Protein AF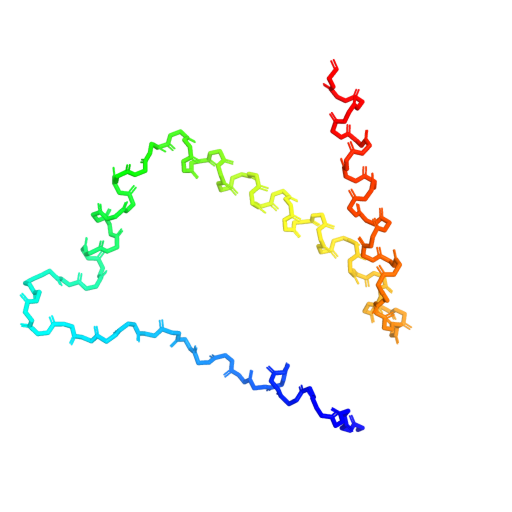-A0A1R1Y6N3-F1 (afdb_monomer_lite)

Sequence (92 aa):
MQINGFDFLYDEYSVFEPELDDSRTDSLYEAGIKELEKIDRTQAVEGSIAYRGFYDEIKKFLSPFAESKRPVSQSDIMDFFNEIKTKKQREL

Radius of gyration: 19.59 Å; chains: 1; bounding box: 38×44×43 Å

pLDDT: mean 81.91, std 12.51, range [50.03, 96.69]

Foldseek 3Di:
DDDPPVVVVVDDDDPDDDDPDPPDPDDPVRVVVVVVVVDDPVCVVVVVVVVVVVVVLVCVLCVVCVVVVNDDDPVSVVVSVVVVVVVVVVVD

Secondary structure (DSSP, 8-state):
---TT-GGGTS-----PPP--TT--S-HHHHHHHHHTTS-HHHHHHHHHHHHHHHHHHHHHHHHHHHHTPPPPHHHHHHHHHHHHHHHHH--

Structure (mmCIF, N/CA/C/O backbone):
data_AF-A0A1R1Y6N3-F1
#
_entry.id   AF-A0A1R1Y6N3-F1
#
loop_
_atom_site.group_PDB
_atom_site.id
_atom_site.type_symbol
_atom_site.label_atom_id
_atom_site.label_alt_id
_atom_site.label_comp_id
_atom_site.label_asym_id
_atom_site.label_entity_id
_atom_site.label_seq_id
_atom_site.pdbx_PDB_ins_code
_atom_site.Cartn_x
_atom_site.Cartn_y
_atom_site.Cartn_z
_atom_site.occupancy
_atom_site.B_iso_or_equiv
_atom_site.auth_seq_id
_atom_site.auth_comp_id
_atom_site.auth_asym_id
_atom_site.auth_atom_id
_atom_site.pdbx_PDB_model_num
ATOM 1 N N . MET A 1 1 ? -9.726 -21.852 16.290 1.00 50.03 1 MET A N 1
ATOM 2 C CA . MET A 1 1 ? -10.964 -21.418 15.611 1.00 50.03 1 MET A CA 1
ATOM 3 C C . MET A 1 1 ? -10.618 -21.339 14.139 1.00 50.03 1 MET A C 1
ATOM 5 O O . MET A 1 1 ? -9.872 -20.449 13.767 1.00 50.03 1 MET A O 1
ATOM 9 N N . GLN A 1 2 ? -11.007 -22.348 13.364 1.00 51.12 2 GLN A N 1
ATOM 10 C CA . GLN A 1 2 ? -10.703 -22.439 11.936 1.00 51.12 2 GLN A CA 1
ATOM 11 C C . GLN A 1 2 ? -11.892 -21.818 11.201 1.00 51.12 2 GLN A C 1
ATOM 13 O O . GLN A 1 2 ? -13.032 -22.230 11.423 1.00 51.12 2 GLN A O 1
ATOM 18 N N . ILE A 1 3 ? -11.653 -20.748 10.445 1.00 55.41 3 ILE A N 1
ATOM 19 C CA . ILE A 1 3 ? -12.703 -20.072 9.683 1.00 55.41 3 ILE A CA 1
ATOM 20 C C . ILE A 1 3 ? -12.764 -20.784 8.331 1.00 55.41 3 ILE A C 1
ATOM 22 O O . ILE A 1 3 ? -11.897 -20.579 7.486 1.00 55.41 3 ILE A O 1
ATOM 26 N N . ASN A 1 4 ? -13.743 -21.677 8.171 1.00 53.38 4 ASN A N 1
ATOM 27 C CA . ASN A 1 4 ? -13.899 -22.502 6.970 1.00 53.38 4 ASN A CA 1
ATOM 28 C C . ASN A 1 4 ? -13.922 -21.628 5.699 1.00 53.38 4 ASN A C 1
ATOM 30 O O . ASN A 1 4 ? -14.749 -20.720 5.601 1.00 53.38 4 ASN A O 1
ATOM 34 N N . GLY A 1 5 ? -13.037 -21.919 4.736 1.00 65.50 5 GLY A N 1
ATOM 35 C CA . GLY A 1 5 ? -12.951 -21.228 3.439 1.00 65.50 5 GLY A CA 1
ATOM 36 C C . GLY A 1 5 ? -11.814 -20.206 3.294 1.00 65.50 5 GLY A C 1
ATOM 37 O O . GLY A 1 5 ? -11.667 -19.628 2.220 1.00 65.50 5 GLY A O 1
ATOM 38 N N . PHE A 1 6 ? -11.002 -19.995 4.334 1.00 69.38 6 PHE A N 1
ATOM 39 C CA . PHE A 1 6 ? -9.845 -19.085 4.313 1.00 69.38 6 PHE A CA 1
ATOM 40 C C . PHE A 1 6 ? -8.506 -19.800 4.522 1.00 69.38 6 PHE A C 1
ATOM 42 O O . PHE A 1 6 ? -7.544 -19.184 4.972 1.00 69.38 6 PHE A O 1
ATOM 49 N N . ASP A 1 7 ? -8.427 -21.089 4.197 1.00 72.62 7 ASP A N 1
ATOM 50 C CA . ASP A 1 7 ? -7.208 -21.882 4.398 1.00 72.62 7 ASP A CA 1
ATOM 51 C C . ASP A 1 7 ? -5.996 -21.268 3.662 1.00 72.62 7 ASP A C 1
ATOM 53 O O . ASP A 1 7 ? -4.906 -21.206 4.222 1.00 72.62 7 ASP A O 1
ATOM 57 N N . PHE A 1 8 ? -6.232 -20.618 2.513 1.00 66.75 8 PHE A N 1
ATOM 58 C CA . PHE A 1 8 ? -5.219 -19.876 1.748 1.00 66.75 8 PHE A CA 1
ATOM 59 C C . PHE A 1 8 ? -4.547 -18.712 2.504 1.00 66.75 8 PHE A C 1
ATOM 61 O O . PHE A 1 8 ? -3.489 -18.249 2.090 1.00 66.75 8 PHE A O 1
ATOM 68 N N . LEU A 1 9 ? -5.161 -18.189 3.575 1.00 63.56 9 LEU A N 1
ATOM 69 C CA . LEU A 1 9 ? -4.554 -17.140 4.408 1.00 63.56 9 LEU A CA 1
ATOM 70 C C . LEU A 1 9 ? -3.508 -17.696 5.381 1.00 63.56 9 LEU A C 1
ATOM 72 O O . LEU A 1 9 ? -2.730 -16.921 5.940 1.00 63.56 9 LEU A O 1
ATOM 76 N N . TYR A 1 10 ? -3.528 -19.007 5.619 1.00 66.81 10 TYR A N 1
ATOM 77 C CA . TYR A 1 10 ? -2.649 -19.702 6.556 1.00 66.81 10 TYR A CA 1
ATOM 78 C C . TYR A 1 10 ? -1.611 -20.578 5.855 1.00 66.81 10 TYR A C 1
ATOM 80 O O . TYR A 1 10 ? -0.668 -21.022 6.508 1.00 66.81 10 TYR A O 1
ATOM 88 N N . ASP A 1 11 ? -1.763 -20.794 4.550 1.00 70.75 11 ASP A N 1
ATOM 89 C CA . ASP A 1 11 ? -0.753 -21.441 3.729 1.00 70.75 11 ASP A CA 1
ATOM 90 C C . ASP A 1 11 ? 0.492 -20.545 3.641 1.00 70.75 11 ASP A C 1
ATOM 92 O O . ASP A 1 11 ? 0.423 -19.364 3.287 1.00 70.75 11 ASP A O 1
ATOM 96 N N . GLU A 1 12 ? 1.654 -21.100 3.989 1.00 62.75 12 GLU A N 1
ATOM 97 C CA . GLU A 1 12 ? 2.934 -20.440 3.749 1.00 62.75 12 GLU A CA 1
ATOM 98 C C . GLU A 1 12 ? 3.082 -20.237 2.239 1.00 62.75 12 GLU A C 1
ATOM 100 O O . GLU A 1 12 ? 3.133 -21.203 1.480 1.00 62.75 12 GLU A O 1
ATOM 105 N N . TYR A 1 13 ? 3.102 -18.976 1.796 1.00 59.44 13 TYR A N 1
ATOM 106 C CA . TYR A 1 13 ? 3.265 -18.614 0.390 1.00 59.44 13 TYR A CA 1
ATOM 107 C C . TYR A 1 13 ? 4.394 -19.434 -0.244 1.00 59.44 13 TYR A C 1
ATOM 109 O O . TYR A 1 13 ? 5.561 -19.267 0.118 1.00 59.44 13 TYR A O 1
ATOM 117 N N . SER A 1 14 ? 4.075 -20.286 -1.223 1.00 60.75 14 SER A N 1
ATOM 118 C CA . SER A 1 14 ? 5.112 -20.844 -2.084 1.00 60.75 14 SER A CA 1
ATOM 119 C C . SER A 1 14 ? 5.710 -19.675 -2.857 1.00 60.75 14 SER A C 1
ATOM 121 O O . SER A 1 14 ? 4.994 -19.005 -3.607 1.00 60.75 14 SER A O 1
ATOM 123 N N . VAL A 1 15 ? 6.997 -19.398 -2.650 1.00 73.00 15 VAL A N 1
ATOM 124 C CA . VAL A 1 15 ? 7.736 -18.450 -3.487 1.00 73.00 15 VAL A CA 1
ATOM 125 C C . VAL A 1 15 ? 7.507 -18.877 -4.934 1.00 73.00 15 VAL A C 1
ATOM 127 O O . VAL A 1 15 ? 7.860 -19.991 -5.307 1.00 73.00 15 VAL A O 1
ATOM 130 N N . PHE A 1 16 ? 6.832 -18.034 -5.719 1.00 72.56 16 PHE A N 1
ATOM 131 C CA . PHE A 1 16 ? 6.588 -18.328 -7.124 1.00 72.56 16 PHE A CA 1
ATOM 132 C C . PHE A 1 16 ? 7.934 -18.317 -7.845 1.00 72.56 16 PHE A C 1
ATOM 134 O O . PHE A 1 16 ? 8.543 -17.260 -8.019 1.00 72.56 16 PHE A O 1
ATOM 141 N N . GLU A 1 17 ? 8.396 -19.499 -8.230 1.00 71.56 17 GLU A N 1
ATOM 142 C CA . GLU A 1 17 ? 9.575 -19.680 -9.058 1.00 71.56 17 GLU A CA 1
ATOM 143 C C . GLU A 1 17 ? 9.076 -19.954 -10.483 1.00 71.56 17 GLU A C 1
ATOM 145 O O . GLU A 1 17 ? 8.331 -20.917 -10.691 1.00 71.56 17 GLU A O 1
ATOM 150 N N . PRO A 1 18 ? 9.367 -19.075 -11.456 1.00 72.69 18 PRO A N 1
ATOM 151 C CA . PRO A 1 18 ? 8.930 -19.295 -12.827 1.00 72.69 18 PRO A CA 1
ATOM 152 C C . PRO A 1 18 ? 9.562 -20.577 -13.374 1.00 72.69 18 PRO A C 1
ATOM 154 O O . PRO A 1 18 ? 10.690 -20.919 -13.017 1.00 72.69 18 PRO A O 1
ATOM 157 N N . GLU A 1 19 ? 8.836 -21.275 -14.250 1.00 75.12 19 GLU A N 1
ATOM 158 C CA . GLU A 1 19 ? 9.349 -22.485 -14.892 1.00 75.12 19 GLU A CA 1
ATOM 159 C C . GLU A 1 19 ? 10.682 -22.193 -15.592 1.00 75.12 19 GLU A C 1
ATOM 161 O O . GLU A 1 19 ? 10.845 -21.164 -16.257 1.00 75.12 19 GLU A O 1
ATOM 166 N N . LEU A 1 20 ? 11.645 -23.100 -15.414 1.00 66.94 20 LEU A N 1
ATOM 167 C CA . LEU A 1 20 ? 12.912 -23.042 -16.128 1.00 66.94 20 LEU A CA 1
ATOM 168 C C . LEU A 1 20 ? 12.621 -23.261 -17.614 1.00 66.94 20 LEU A C 1
ATOM 170 O O . LEU A 1 20 ? 12.217 -24.342 -18.033 1.00 66.94 20 LEU A O 1
ATOM 174 N N . ASP A 1 21 ? 12.788 -22.206 -18.403 1.00 69.88 21 ASP A N 1
ATOM 175 C CA . ASP A 1 21 ? 12.704 -22.285 -19.853 1.00 69.88 21 ASP A CA 1
ATOM 176 C C . ASP 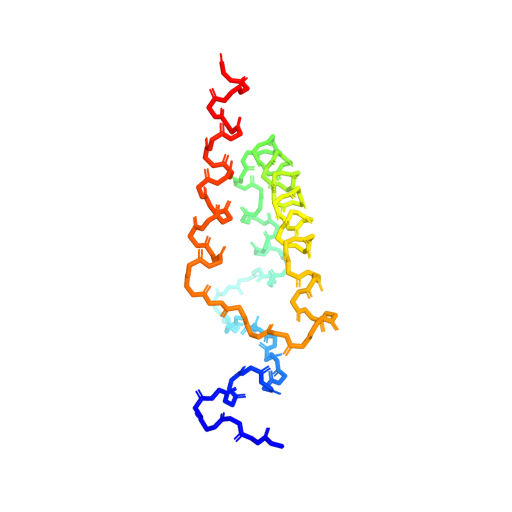A 1 21 ? 14.062 -22.748 -20.389 1.00 69.88 21 ASP A C 1
ATOM 178 O O . ASP A 1 21 ? 14.976 -21.943 -20.558 1.00 69.88 21 ASP A O 1
ATOM 182 N N . ASP A 1 22 ? 14.195 -24.046 -20.666 1.00 67.75 22 ASP A N 1
ATOM 183 C CA . ASP A 1 22 ? 15.420 -24.647 -21.216 1.00 67.75 22 ASP A CA 1
ATOM 184 C C . ASP A 1 22 ? 15.822 -24.061 -22.589 1.00 67.75 22 ASP A C 1
ATOM 186 O O . ASP A 1 22 ? 16.931 -24.299 -23.074 1.00 67.75 22 ASP A O 1
ATOM 190 N N . SER A 1 23 ? 14.934 -23.297 -23.243 1.00 71.12 23 SER A N 1
ATOM 191 C CA . SER A 1 23 ? 15.236 -22.573 -24.483 1.00 71.12 23 SER A CA 1
ATOM 192 C C . SER A 1 23 ? 15.864 -21.194 -24.249 1.00 71.12 23 SER A C 1
ATOM 194 O O . SER A 1 23 ? 16.410 -20.596 -25.184 1.00 71.12 23 SER A O 1
ATOM 196 N N . ARG A 1 24 ? 15.842 -20.695 -23.006 1.00 67.56 24 ARG A N 1
ATOM 197 C CA . ARG A 1 24 ? 16.510 -19.456 -22.604 1.00 67.56 24 ARG A CA 1
ATOM 198 C C . ARG A 1 24 ? 17.967 -19.712 -22.259 1.00 67.56 24 ARG A C 1
ATOM 200 O O . ARG A 1 24 ? 18.316 -20.574 -21.463 1.00 67.56 24 ARG A O 1
ATOM 207 N N . THR A 1 25 ? 18.837 -18.905 -22.853 1.00 75.94 25 THR A N 1
ATOM 208 C CA . THR A 1 25 ? 20.272 -18.906 -22.548 1.00 75.94 25 THR A CA 1
ATOM 209 C C . THR A 1 25 ? 20.628 -17.981 -21.384 1.00 75.94 25 THR A C 1
ATOM 211 O O . THR A 1 25 ? 21.768 -18.004 -20.932 1.00 75.94 25 THR A O 1
ATOM 214 N N . ASP A 1 26 ? 19.698 -17.123 -20.953 1.00 77.44 26 ASP A N 1
ATOM 215 C CA . ASP A 1 26 ? 19.865 -16.185 -19.845 1.00 77.44 26 ASP A CA 1
ATOM 216 C C . ASP A 1 26 ? 19.343 -16.776 -18.529 1.00 77.44 26 ASP A C 1
ATOM 218 O O . ASP A 1 26 ? 18.288 -17.407 -18.475 1.00 77.44 26 ASP A O 1
ATOM 222 N N . SER A 1 27 ? 20.085 -16.559 -17.442 1.00 82.25 27 SER A N 1
ATOM 223 C CA . SER A 1 27 ? 19.631 -16.931 -16.099 1.00 82.2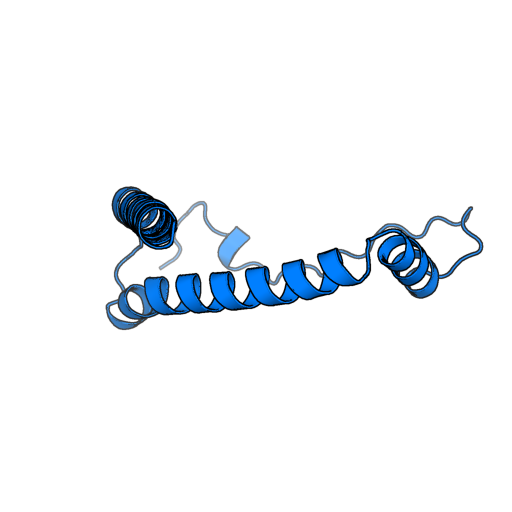5 27 SER A CA 1
ATOM 224 C C . SER A 1 27 ? 18.388 -16.128 -15.693 1.00 82.25 27 SER A C 1
ATOM 226 O O . SER A 1 27 ? 18.172 -15.013 -16.166 1.00 82.25 27 SER A O 1
ATOM 228 N N . LEU A 1 28 ? 17.594 -16.639 -14.744 1.00 78.38 28 LEU A N 1
ATOM 229 C CA . LEU A 1 28 ? 16.431 -15.914 -14.208 1.00 78.38 28 LEU A CA 1
ATOM 230 C C . LEU A 1 28 ? 16.801 -14.518 -13.668 1.00 78.38 28 LEU A C 1
ATOM 232 O O . LEU A 1 28 ? 16.037 -13.563 -13.804 1.00 78.38 28 LEU A O 1
ATOM 236 N N . TYR A 1 29 ? 17.994 -14.390 -13.087 1.00 77.25 29 TYR A N 1
ATOM 237 C CA . TYR A 1 29 ? 18.523 -13.109 -12.631 1.00 77.25 29 TYR A CA 1
ATOM 238 C C . TYR A 1 29 ? 18.768 -12.142 -13.800 1.00 77.25 29 TYR A C 1
ATOM 240 O O . TYR A 1 29 ? 18.281 -11.014 -13.771 1.00 77.25 29 TYR A O 1
ATOM 248 N N . GLU A 1 30 ? 19.462 -12.585 -14.851 1.00 80.56 30 GLU A N 1
ATOM 249 C CA . GLU A 1 30 ? 19.730 -11.776 -16.051 1.00 80.56 30 GLU A CA 1
ATOM 250 C C . GLU A 1 30 ? 18.442 -11.409 -16.793 1.00 80.56 30 GLU A C 1
ATOM 252 O O . GLU A 1 30 ? 18.273 -10.265 -17.214 1.00 80.56 30 GLU A O 1
ATOM 257 N N . ALA A 1 31 ? 17.500 -12.349 -16.879 1.00 82.69 31 ALA A N 1
ATOM 258 C CA . ALA A 1 31 ? 16.156 -12.127 -17.389 1.00 82.69 31 ALA A CA 1
ATOM 259 C C . ALA A 1 31 ? 15.432 -11.012 -16.617 1.00 82.69 31 ALA A C 1
ATOM 261 O O . ALA A 1 31 ? 14.826 -10.130 -17.227 1.00 82.69 31 ALA A O 1
ATOM 262 N N . GLY A 1 32 ? 15.519 -11.039 -15.283 1.00 78.88 32 GLY A N 1
ATOM 263 C CA . GLY A 1 32 ? 14.939 -10.026 -14.404 1.00 78.88 32 GLY A CA 1
ATOM 264 C C . GLY A 1 32 ? 15.580 -8.652 -14.587 1.00 78.88 32 GLY A C 1
ATOM 265 O O . GLY A 1 32 ? 14.865 -7.664 -14.743 1.00 78.88 32 GLY A O 1
ATOM 266 N N . ILE A 1 33 ? 16.915 -8.580 -14.638 1.00 81.12 33 ILE A N 1
ATOM 267 C CA . ILE A 1 33 ? 17.639 -7.326 -14.899 1.00 81.12 33 ILE A CA 1
ATOM 268 C C . ILE A 1 33 ? 17.249 -6.745 -16.259 1.00 81.12 33 ILE A C 1
ATOM 270 O O . ILE A 1 33 ? 16.904 -5.570 -16.340 1.00 81.12 33 ILE A O 1
ATOM 274 N N . LYS A 1 34 ? 17.212 -7.572 -17.306 1.00 83.38 34 LYS A N 1
ATOM 275 C CA . LYS A 1 34 ? 16.853 -7.143 -18.662 1.00 83.38 34 LYS A CA 1
ATOM 276 C C . LYS A 1 34 ? 15.429 -6.598 -18.755 1.00 83.38 34 LYS A C 1
ATOM 278 O O . LYS A 1 34 ? 15.173 -5.707 -19.558 1.00 83.38 34 LYS A O 1
ATOM 283 N N . GLU A 1 35 ? 14.489 -7.132 -17.976 1.00 83.31 35 GLU A N 1
ATOM 284 C CA . GLU A 1 35 ? 13.125 -6.598 -17.926 1.00 83.31 35 GLU A CA 1
ATOM 285 C C . GLU A 1 35 ? 13.064 -5.280 -17.146 1.00 83.31 35 GLU A C 1
ATOM 287 O O . GLU A 1 35 ? 12.426 -4.329 -17.593 1.00 83.31 35 GLU A O 1
ATOM 292 N N . LEU A 1 36 ? 13.782 -5.185 -16.023 1.00 77.06 36 LEU A N 1
ATOM 293 C CA . LEU A 1 36 ? 13.873 -3.956 -15.229 1.00 77.06 36 LEU A CA 1
ATOM 294 C C . LEU A 1 36 ? 14.543 -2.810 -15.999 1.00 77.06 36 LEU A C 1
ATOM 296 O O . LEU A 1 36 ? 14.129 -1.663 -15.854 1.00 77.06 36 LEU A O 1
ATOM 300 N N . GLU A 1 37 ? 15.523 -3.109 -16.854 1.00 80.94 37 GLU A N 1
ATOM 301 C CA . GLU A 1 37 ? 16.179 -2.130 -17.733 1.00 80.94 37 GLU A CA 1
ATOM 302 C C . GLU A 1 37 ? 15.235 -1.512 -18.776 1.00 80.94 37 GLU A C 1
ATOM 304 O O . GLU A 1 37 ? 15.509 -0.422 -19.276 1.00 80.94 37 GLU A O 1
ATOM 309 N N . LYS A 1 38 ? 14.115 -2.172 -19.107 1.00 84.25 38 LYS A N 1
ATOM 310 C CA . LYS A 1 38 ? 13.111 -1.624 -20.037 1.00 84.25 38 LYS A CA 1
ATOM 311 C C . LYS A 1 38 ? 12.223 -0.563 -19.392 1.00 84.25 38 LYS A C 1
ATOM 313 O O . LYS A 1 38 ? 11.552 0.176 -20.111 1.00 84.25 38 LYS A O 1
ATOM 318 N N . ILE A 1 39 ? 12.172 -0.513 -18.062 1.00 79.81 39 ILE A N 1
ATOM 319 C CA . ILE A 1 39 ? 11.376 0.467 -17.325 1.00 79.81 39 ILE A CA 1
ATOM 320 C C . ILE A 1 39 ? 12.178 1.766 -17.251 1.00 79.81 39 ILE A C 1
ATOM 322 O O . ILE A 1 39 ? 13.369 1.755 -16.940 1.00 79.81 39 ILE A O 1
ATOM 326 N N . ASP A 1 40 ? 11.528 2.903 -17.506 1.00 85.31 40 ASP A N 1
ATOM 327 C CA . ASP A 1 40 ? 12.167 4.199 -17.296 1.00 85.31 40 ASP A CA 1
ATOM 328 C C . ASP A 1 40 ? 12.650 4.306 -15.841 1.00 85.31 40 ASP A C 1
ATOM 330 O O . ASP A 1 40 ? 11.883 4.117 -14.895 1.00 85.31 40 ASP A O 1
ATOM 334 N N . ARG A 1 41 ? 13.942 4.587 -15.642 1.00 79.94 41 ARG A N 1
ATOM 335 C CA . ARG A 1 41 ? 14.552 4.591 -14.303 1.00 79.94 41 ARG A CA 1
ATOM 336 C C . ARG A 1 41 ? 13.856 5.573 -13.359 1.00 79.94 41 ARG A C 1
ATOM 338 O O . ARG A 1 41 ? 13.769 5.295 -12.165 1.00 79.94 41 ARG A O 1
ATOM 345 N N . THR A 1 42 ? 13.370 6.702 -13.871 1.00 85.50 42 THR A N 1
ATOM 346 C CA . THR A 1 42 ? 12.620 7.676 -13.070 1.00 85.50 42 THR A CA 1
ATOM 347 C C . THR A 1 42 ? 11.288 7.071 -12.653 1.00 85.50 42 THR A C 1
ATOM 349 O O . THR A 1 42 ? 10.993 7.037 -11.462 1.00 85.50 42 THR A O 1
ATOM 352 N N . GLN A 1 43 ? 10.556 6.468 -13.591 1.00 84.06 43 GLN A N 1
ATOM 353 C CA . GLN A 1 43 ? 9.309 5.758 -13.306 1.00 84.06 43 GLN A CA 1
ATOM 354 C C . GLN A 1 43 ? 9.497 4.601 -12.310 1.00 84.06 43 GLN A C 1
ATOM 356 O O . GLN A 1 43 ? 8.661 4.410 -11.428 1.00 84.06 43 GLN A O 1
ATOM 361 N N . ALA A 1 44 ? 10.597 3.848 -12.397 1.00 80.94 44 ALA A N 1
ATOM 362 C CA . ALA A 1 44 ? 10.909 2.775 -11.453 1.00 80.94 44 ALA A CA 1
ATOM 363 C C . ALA A 1 44 ? 11.169 3.311 -10.033 1.00 80.94 44 ALA A C 1
ATOM 365 O O . ALA A 1 44 ? 10.689 2.745 -9.044 1.00 80.94 44 ALA A O 1
ATOM 366 N N . VAL A 1 45 ? 11.903 4.423 -9.920 1.00 82.19 45 VAL A N 1
ATOM 367 C CA . VAL A 1 45 ? 12.200 5.077 -8.635 1.00 82.19 45 VAL A CA 1
ATOM 368 C C . VAL A 1 45 ? 10.940 5.703 -8.038 1.00 82.19 45 VAL A C 1
ATOM 370 O O . VAL A 1 45 ? 10.620 5.441 -6.880 1.00 82.19 45 VAL A O 1
ATOM 373 N N . GLU A 1 46 ? 10.195 6.478 -8.823 1.00 87.88 46 GLU A N 1
ATOM 374 C CA . GLU A 1 46 ? 8.940 7.103 -8.400 1.00 87.88 46 GLU A CA 1
ATOM 375 C C . GLU A 1 46 ? 7.898 6.052 -8.020 1.00 87.88 46 GLU A C 1
ATOM 377 O O . GLU A 1 46 ? 7.261 6.168 -6.975 1.00 87.88 46 GLU A O 1
ATOM 382 N N . GLY A 1 47 ? 7.781 4.980 -8.807 1.00 85.81 47 GLY A N 1
ATOM 383 C CA . GLY A 1 47 ? 6.913 3.846 -8.509 1.00 85.81 47 GLY A CA 1
ATOM 384 C C . GLY A 1 47 ? 7.285 3.160 -7.197 1.00 85.81 47 GLY A C 1
ATOM 385 O O . GLY A 1 47 ? 6.404 2.855 -6.396 1.00 85.81 47 GLY A O 1
ATOM 386 N N . SER A 1 48 ? 8.581 2.986 -6.924 1.00 86.81 48 SER A N 1
ATOM 387 C CA . SER A 1 48 ? 9.059 2.413 -5.657 1.00 86.81 48 SER A CA 1
ATOM 388 C C . SER A 1 48 ? 8.728 3.305 -4.457 1.00 86.81 48 SER A C 1
ATOM 390 O O . SER A 1 48 ? 8.298 2.808 -3.413 1.00 86.81 48 SER A O 1
ATOM 392 N N . ILE A 1 49 ? 8.891 4.624 -4.602 1.00 90.06 49 ILE A N 1
ATOM 393 C CA . ILE A 1 49 ? 8.546 5.606 -3.565 1.00 90.06 49 ILE A CA 1
ATOM 394 C C . ILE A 1 49 ? 7.031 5.615 -3.325 1.00 90.06 49 ILE A C 1
ATOM 396 O O . ILE A 1 49 ? 6.593 5.520 -2.177 1.00 90.06 49 ILE A O 1
ATOM 400 N N . ALA A 1 50 ? 6.233 5.667 -4.394 1.00 88.50 50 ALA A N 1
ATOM 401 C CA . ALA A 1 50 ? 4.775 5.656 -4.323 1.00 88.50 50 ALA A CA 1
ATOM 402 C C . ALA A 1 50 ? 4.248 4.361 -3.689 1.00 88.50 50 ALA A C 1
ATOM 404 O O . ALA A 1 50 ? 3.396 4.412 -2.801 1.00 88.50 50 ALA A O 1
ATOM 405 N N . TYR A 1 51 ? 4.801 3.208 -4.081 1.00 90.50 51 TYR A N 1
ATOM 406 C CA . TYR A 1 51 ? 4.472 1.917 -3.482 1.00 90.50 51 TYR A CA 1
ATOM 407 C C . TYR A 1 51 ? 4.781 1.907 -1.987 1.00 90.50 51 TYR A C 1
ATOM 409 O O . TYR A 1 51 ? 3.937 1.506 -1.188 1.00 90.50 51 TYR A O 1
ATOM 417 N N . ARG A 1 52 ? 5.973 2.374 -1.589 1.00 91.12 52 ARG A N 1
ATOM 418 C CA . ARG A 1 52 ? 6.364 2.393 -0.177 1.00 91.12 52 ARG A CA 1
ATOM 419 C C . ARG A 1 52 ? 5.455 3.299 0.653 1.00 91.12 52 ARG A C 1
ATOM 421 O O . ARG A 1 52 ? 5.032 2.885 1.728 1.00 91.12 52 ARG A O 1
ATOM 428 N N . GLY A 1 53 ? 5.122 4.486 0.146 1.00 91.75 53 GLY A N 1
ATOM 429 C CA . GLY A 1 53 ? 4.187 5.395 0.811 1.00 91.75 53 GLY A CA 1
ATOM 430 C C . GLY A 1 53 ? 2.807 4.763 0.996 1.00 91.75 53 GLY A C 1
ATOM 431 O O . GLY A 1 53 ? 2.288 4.723 2.110 1.00 91.75 53 GLY A O 1
ATOM 432 N N . PHE A 1 54 ? 2.260 4.176 -0.070 1.00 91.88 54 PHE A N 1
ATOM 433 C CA . PHE A 1 54 ? 0.962 3.503 -0.023 1.00 91.88 54 PHE A CA 1
ATOM 434 C C . PHE A 1 54 ? 0.961 2.280 0.908 1.00 91.88 54 PHE A C 1
ATOM 436 O O . PHE A 1 54 ? 0.011 2.070 1.662 1.00 91.88 54 PHE A O 1
ATOM 443 N N . TYR A 1 55 ? 2.046 1.502 0.918 1.00 92.75 55 TYR A N 1
ATOM 444 C CA . TYR A 1 55 ? 2.232 0.393 1.852 1.00 92.75 55 TYR A CA 1
ATOM 445 C C . TYR A 1 55 ? 2.177 0.866 3.310 1.00 92.75 55 TYR A C 1
ATOM 447 O O . TYR A 1 55 ? 1.474 0.268 4.127 1.00 92.75 55 TYR A O 1
ATOM 455 N N . ASP A 1 56 ? 2.887 1.948 3.637 1.00 94.75 56 ASP A N 1
ATOM 456 C CA . ASP A 1 56 ? 2.907 2.500 4.991 1.00 94.75 56 ASP A CA 1
ATOM 457 C C . ASP A 1 56 ? 1.523 3.045 5.403 1.00 94.75 56 ASP A C 1
ATOM 459 O O . ASP A 1 56 ? 1.127 2.902 6.562 1.00 94.75 56 ASP A O 1
ATOM 463 N N . GLU A 1 57 ? 0.751 3.617 4.471 1.00 94.00 57 GLU A N 1
ATOM 464 C CA . GLU A 1 57 ? -0.639 4.040 4.702 1.00 94.00 57 GLU A CA 1
ATOM 465 C C . GLU A 1 57 ? -1.580 2.865 4.976 1.00 94.00 57 GLU A C 1
ATOM 467 O O . GLU A 1 57 ? -2.310 2.896 5.969 1.00 94.00 57 GLU A O 1
ATOM 472 N N . ILE A 1 58 ? -1.527 1.807 4.156 1.00 95.19 58 ILE A N 1
ATOM 473 C CA . ILE A 1 58 ? -2.305 0.581 4.386 1.00 95.19 58 ILE A CA 1
ATOM 474 C C . ILE A 1 58 ? -1.965 0.000 5.757 1.00 95.19 58 ILE A C 1
ATOM 476 O O . ILE A 1 58 ? -2.863 -0.354 6.520 1.00 95.19 58 ILE A O 1
ATOM 480 N N . LYS A 1 59 ? -0.674 -0.080 6.102 1.00 95.00 59 LYS A N 1
ATOM 481 C CA . LYS A 1 59 ? -0.244 -0.605 7.402 1.00 95.00 59 LYS A CA 1
ATOM 482 C C . LYS A 1 59 ? -0.846 0.195 8.552 1.00 95.00 59 LYS A C 1
ATOM 484 O O . LYS A 1 59 ? -1.406 -0.399 9.467 1.00 95.00 59 LYS A O 1
ATOM 489 N N . LYS A 1 60 ? -0.775 1.530 8.486 1.00 95.25 60 LYS A N 1
ATOM 490 C CA . LYS A 1 60 ? -1.375 2.422 9.492 1.00 95.25 60 LYS A CA 1
ATOM 491 C C . LYS A 1 60 ? -2.886 2.237 9.596 1.00 95.25 60 LYS A C 1
ATOM 493 O O . LYS A 1 60 ? -3.403 2.213 10.707 1.00 95.25 60 LYS A O 1
ATOM 498 N N . PHE A 1 61 ? -3.575 2.090 8.466 1.00 95.56 61 PHE A N 1
ATOM 499 C CA . PHE A 1 61 ? -5.011 1.825 8.432 1.00 95.56 61 PHE A CA 1
ATOM 500 C C . PHE A 1 61 ? -5.367 0.479 9.081 1.00 95.56 61 PHE A C 1
ATOM 502 O O . PHE A 1 61 ? -6.329 0.411 9.840 1.00 95.56 61 PHE A O 1
ATOM 509 N N . LEU A 1 62 ? -4.586 -0.578 8.836 1.00 95.75 62 LEU A N 1
ATOM 510 C CA . LEU A 1 62 ? -4.865 -1.924 9.349 1.00 95.75 62 LEU A CA 1
ATOM 511 C C . LEU A 1 62 ? -4.451 -2.138 10.816 1.00 95.75 62 LEU A C 1
ATOM 513 O O . LEU A 1 62 ? -5.056 -2.977 11.487 1.00 95.75 62 LEU A O 1
ATOM 517 N N . SER A 1 63 ? -3.462 -1.400 11.340 1.00 95.88 63 SER A N 1
ATOM 518 C CA . SER A 1 63 ? -2.951 -1.586 12.713 1.00 95.88 63 SER A CA 1
ATOM 519 C C . SER A 1 63 ? -4.043 -1.613 13.801 1.00 95.88 63 SER A C 1
ATOM 521 O O . SER A 1 63 ? -4.060 -2.567 14.583 1.00 95.88 63 SER A O 1
ATOM 523 N N . PRO A 1 64 ? -5.010 -0.672 13.845 1.00 96.06 64 PRO A N 1
ATOM 524 C CA . PRO A 1 64 ? -6.043 -0.665 14.885 1.00 96.06 64 PRO A CA 1
ATOM 525 C C . PRO A 1 64 ? -6.958 -1.897 14.853 1.00 96.06 64 PRO A C 1
ATOM 527 O O . PRO A 1 64 ? -7.468 -2.321 15.891 1.00 96.06 64 PRO A O 1
ATOM 530 N N . PHE A 1 65 ? -7.174 -2.500 13.679 1.00 95.94 65 PHE A N 1
ATOM 531 C CA . PHE A 1 65 ? -7.992 -3.708 13.527 1.00 95.94 65 PHE A CA 1
ATOM 532 C C . PHE A 1 65 ? -7.293 -4.930 14.127 1.00 95.94 65 PHE A C 1
ATOM 534 O O . PHE A 1 65 ? -7.925 -5.724 14.825 1.00 95.94 65 PHE A O 1
ATOM 541 N N . ALA A 1 66 ? -5.976 -5.038 13.923 1.00 91.94 66 ALA A N 1
ATOM 542 C CA . ALA A 1 66 ? -5.161 -6.087 14.528 1.00 91.94 66 ALA A CA 1
ATOM 543 C C . ALA A 1 66 ? -5.122 -5.963 16.062 1.00 91.94 66 ALA A C 1
ATOM 545 O O . ALA A 1 66 ? -5.319 -6.953 16.767 1.00 91.94 66 ALA A O 1
ATOM 546 N N . GLU A 1 67 ? -4.936 -4.745 16.580 1.00 94.19 67 GLU A N 1
ATOM 547 C CA . GLU A 1 67 ? -4.900 -4.469 18.024 1.00 94.19 67 GLU A CA 1
ATOM 548 C C . GLU A 1 67 ? -6.249 -4.743 18.704 1.00 94.19 67 GLU A C 1
ATOM 550 O O . GLU A 1 67 ? -6.308 -5.384 19.7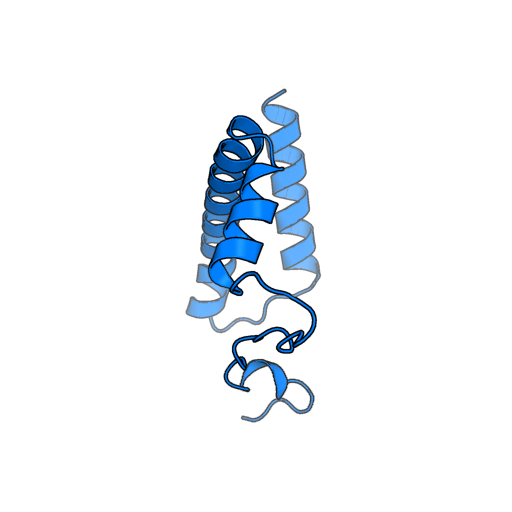55 1.00 94.19 67 GLU A O 1
ATOM 555 N N . SER A 1 68 ? -7.348 -4.306 18.083 1.00 93.75 68 SER A N 1
ATOM 556 C CA . SER A 1 68 ? -8.709 -4.497 18.603 1.00 93.75 68 SER A CA 1
ATOM 557 C C . SER A 1 68 ? -9.296 -5.885 18.323 1.00 93.75 68 SER A C 1
ATOM 559 O O . SER A 1 68 ? -10.402 -6.179 18.779 1.00 93.75 68 SER A O 1
ATOM 561 N N . LYS A 1 69 ? -8.579 -6.744 17.581 1.00 92.69 69 LYS A N 1
ATOM 562 C CA . LYS A 1 69 ? -9.058 -8.047 17.079 1.00 92.69 69 LYS A CA 1
ATOM 563 C C . LYS A 1 69 ? -10.394 -7.947 16.332 1.00 92.69 69 LYS A C 1
ATOM 565 O O . LYS A 1 69 ? -11.194 -8.885 16.342 1.00 92.69 69 LYS A O 1
ATOM 570 N N . ARG A 1 70 ? -10.645 -6.806 15.690 1.00 93.31 70 ARG A N 1
ATOM 571 C CA . ARG A 1 70 ? -11.847 -6.558 14.896 1.00 93.31 70 ARG A CA 1
ATOM 572 C C . ARG A 1 70 ? -11.569 -6.945 13.439 1.00 93.31 70 ARG A C 1
ATOM 574 O O . ARG A 1 70 ? -10.568 -6.494 12.887 1.00 93.31 70 ARG A O 1
ATOM 581 N N . PRO A 1 71 ? -12.444 -7.722 12.781 1.00 92.50 71 PRO A N 1
ATOM 582 C CA . PRO A 1 71 ? -12.308 -7.982 11.355 1.00 92.50 71 PRO A CA 1
ATOM 583 C C . PRO A 1 71 ? -12.538 -6.703 10.540 1.00 92.50 71 PRO A C 1
ATOM 585 O O . PRO A 1 71 ? -13.390 -5.877 10.878 1.00 92.50 71 PRO A O 1
ATOM 588 N N . VAL A 1 72 ? -11.794 -6.566 9.446 1.00 94.62 72 VAL A N 1
ATOM 589 C CA . VAL A 1 72 ? -11.986 -5.486 8.474 1.00 94.62 72 VAL A CA 1
ATOM 590 C C . VAL A 1 72 ? -13.216 -5.800 7.624 1.00 94.62 72 VAL A C 1
ATOM 592 O O . VAL A 1 72 ? -13.352 -6.911 7.110 1.00 94.62 72 VAL A O 1
ATOM 595 N N . SER A 1 73 ? -14.116 -4.831 7.478 1.00 95.94 73 SER A N 1
ATOM 596 C CA . SER A 1 73 ? -15.313 -4.955 6.643 1.00 95.94 73 SER A CA 1
ATOM 597 C C . SER A 1 73 ? -15.159 -4.235 5.300 1.00 95.94 73 SER A C 1
ATOM 599 O O . SER A 1 73 ? -14.260 -3.418 5.102 1.00 95.94 73 SER A O 1
ATOM 601 N N . GLN A 1 74 ? -16.076 -4.503 4.369 1.00 96.69 74 GLN A N 1
ATOM 602 C CA . GLN A 1 74 ? -16.110 -3.816 3.076 1.00 96.69 74 GLN A CA 1
ATOM 603 C C . GLN A 1 74 ? -16.258 -2.293 3.221 1.00 96.69 74 GLN A C 1
ATOM 605 O O . GLN A 1 74 ? -15.640 -1.556 2.454 1.00 96.69 74 GLN A O 1
ATOM 610 N N . SER A 1 75 ? -17.059 -1.812 4.181 1.00 95.50 75 SER A N 1
ATOM 611 C CA . SER A 1 75 ? -17.221 -0.371 4.408 1.00 95.50 75 SER A CA 1
ATOM 612 C C . SER A 1 75 ? -15.919 0.267 4.878 1.00 95.50 75 SER A C 1
ATOM 614 O O . SER A 1 75 ? -15.549 1.304 4.346 1.00 95.50 75 SER A O 1
ATOM 616 N N . ASP A 1 76 ? -15.176 -0.401 5.770 1.00 95.88 76 ASP A N 1
ATOM 617 C CA . ASP A 1 76 ? -13.886 0.102 6.263 1.00 95.88 76 ASP A CA 1
ATOM 618 C C . ASP A 1 76 ? -12.888 0.303 5.099 1.00 95.88 76 ASP A C 1
ATOM 620 O O . ASP A 1 76 ? -12.197 1.318 5.026 1.00 95.88 76 ASP A O 1
ATOM 624 N N . ILE A 1 77 ? -12.853 -0.638 4.145 1.00 95.31 77 ILE A N 1
ATOM 625 C CA . ILE A 1 77 ? -12.021 -0.536 2.935 1.00 95.31 77 ILE A CA 1
ATOM 626 C C . ILE A 1 77 ? -12.495 0.596 2.018 1.00 95.31 77 ILE A C 1
ATOM 628 O O . ILE A 1 77 ? -11.679 1.352 1.488 1.00 95.31 77 ILE A O 1
ATOM 632 N N . MET A 1 78 ? -13.807 0.718 1.806 1.00 96.12 78 MET A N 1
ATOM 633 C CA . MET A 1 78 ? -14.356 1.760 0.939 1.00 96.12 78 MET A CA 1
ATOM 634 C C . MET A 1 78 ? -14.065 3.158 1.499 1.00 96.12 78 MET A C 1
ATOM 636 O O . MET A 1 78 ? -13.673 4.053 0.746 1.00 96.12 78 MET A O 1
ATOM 640 N N . ASP A 1 79 ? -14.192 3.329 2.813 1.00 95.88 79 ASP A N 1
ATOM 641 C CA . ASP A 1 79 ? -13.907 4.584 3.504 1.00 95.88 79 ASP A CA 1
ATOM 642 C C . ASP A 1 79 ? -12.426 4.965 3.384 1.00 95.88 79 ASP A C 1
ATOM 644 O O . ASP A 1 79 ? -12.121 6.102 3.019 1.00 95.88 79 ASP A O 1
ATOM 648 N N . PHE A 1 80 ? -11.511 4.005 3.560 1.00 95.38 80 PHE A N 1
ATOM 649 C CA . PHE A 1 80 ? -10.073 4.213 3.348 1.00 95.38 80 PHE A CA 1
ATOM 650 C C . PHE A 1 80 ? -9.760 4.752 1.942 1.00 95.38 80 PHE A C 1
ATOM 652 O O . PHE A 1 80 ? -9.084 5.774 1.790 1.00 95.38 80 PHE A O 1
ATOM 659 N N . PHE A 1 81 ? -10.294 4.120 0.891 1.00 94.50 81 PHE A N 1
ATOM 660 C CA . PHE A 1 81 ? -10.051 4.578 -0.482 1.00 94.50 81 PHE A CA 1
ATOM 661 C C . PHE A 1 81 ? -10.740 5.911 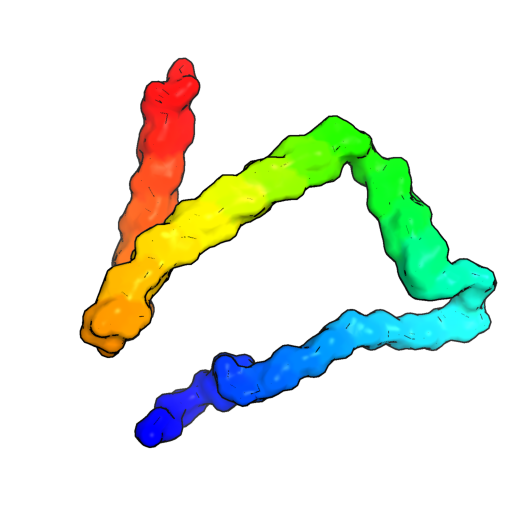-0.807 1.00 94.50 81 PHE A C 1
ATOM 663 O O . PHE A 1 81 ? -10.214 6.690 -1.610 1.00 94.50 81 PHE A O 1
ATOM 670 N N . ASN A 1 82 ? -11.890 6.206 -0.197 1.00 95.12 82 ASN A N 1
ATOM 671 C CA . ASN A 1 82 ? -12.544 7.509 -0.326 1.00 95.12 82 ASN A CA 1
ATOM 672 C C . ASN A 1 82 ? -11.723 8.626 0.333 1.00 95.12 82 ASN A C 1
ATOM 674 O O . ASN A 1 82 ? -11.604 9.718 -0.234 1.00 95.12 82 ASN A O 1
ATOM 678 N N . GLU A 1 83 ? -11.107 8.356 1.486 1.00 92.75 83 GLU A N 1
ATOM 679 C CA . GLU A 1 83 ? -10.207 9.296 2.155 1.00 92.75 83 GLU A CA 1
ATOM 680 C C . GLU A 1 83 ? -8.978 9.598 1.287 1.00 92.75 83 GLU A C 1
ATOM 682 O O . GLU A 1 83 ? -8.655 10.768 1.074 1.00 92.75 83 GLU A O 1
ATOM 687 N N . ILE A 1 84 ? -8.348 8.570 0.706 1.00 89.88 84 ILE A N 1
ATOM 688 C CA . ILE A 1 84 ? -7.204 8.738 -0.207 1.00 89.88 84 ILE A CA 1
ATOM 689 C C . ILE A 1 84 ? -7.584 9.587 -1.423 1.00 89.88 84 ILE A C 1
ATOM 691 O O . ILE A 1 84 ? -6.869 10.528 -1.774 1.00 89.88 84 ILE A O 1
ATOM 695 N N . LYS A 1 85 ? -8.729 9.300 -2.059 1.00 88.88 85 LYS A N 1
ATOM 696 C CA . LYS A 1 85 ? -9.222 10.101 -3.193 1.00 88.88 85 LYS A CA 1
ATOM 697 C C . LYS A 1 85 ? -9.422 11.562 -2.801 1.00 88.88 85 LYS A C 1
ATOM 699 O O . LYS A 1 85 ? -9.021 12.451 -3.546 1.00 88.88 85 LYS A O 1
ATOM 704 N N . THR A 1 86 ? -10.005 11.802 -1.628 1.00 89.31 86 THR A N 1
ATOM 705 C CA . THR A 1 86 ? -10.264 13.155 -1.122 1.00 89.31 86 THR A CA 1
ATOM 706 C C . THR A 1 86 ? -8.967 13.899 -0.802 1.00 89.31 86 THR A C 1
ATOM 708 O O . THR A 1 86 ? -8.855 15.076 -1.135 1.00 89.31 86 THR A O 1
ATOM 711 N N . LYS A 1 87 ? -7.968 13.237 -0.198 1.00 85.75 87 LYS A N 1
ATOM 712 C CA . LYS A 1 87 ? -6.641 13.831 0.052 1.00 85.75 87 LYS A CA 1
ATOM 713 C C . LYS A 1 87 ? -5.970 14.248 -1.251 1.00 85.75 87 LYS A C 1
ATOM 715 O O . LYS A 1 87 ? -5.615 15.412 -1.394 1.00 85.75 87 LYS A O 1
ATOM 720 N N . LYS A 1 88 ? -5.934 13.348 -2.238 1.00 80.56 88 LYS A N 1
ATOM 721 C CA . LYS A 1 88 ? -5.366 13.631 -3.564 1.00 80.56 88 LYS A CA 1
ATOM 722 C C . LYS A 1 88 ? -6.046 14.814 -4.264 1.00 80.56 88 LYS A C 1
ATOM 724 O O . LYS A 1 88 ? -5.387 15.554 -4.978 1.00 80.56 88 LYS A O 1
ATOM 729 N N . GLN A 1 89 ? -7.351 15.005 -4.066 1.00 76.31 89 GLN A N 1
ATOM 730 C CA . GLN A 1 89 ? -8.088 16.145 -4.627 1.00 76.31 89 GLN A CA 1
ATOM 731 C C . GLN A 1 89 ? -7.807 17.480 -3.926 1.00 76.31 89 GLN A C 1
ATOM 733 O O . GLN A 1 89 ? -8.033 18.518 -4.532 1.00 76.31 89 GLN A O 1
ATOM 738 N N . ARG A 1 90 ? -7.360 17.471 -2.665 1.00 73.62 90 ARG A N 1
ATOM 739 C CA . ARG A 1 90 ? -7.027 18.687 -1.898 1.00 73.62 90 ARG A CA 1
ATOM 740 C C . ARG A 1 90 ? -5.594 19.169 -2.119 1.00 73.62 90 ARG A C 1
ATOM 742 O O . ARG A 1 90 ? -5.284 20.300 -1.766 1.00 73.62 90 ARG A O 1
ATOM 749 N N . GLU A 1 91 ? -4.735 18.297 -2.631 1.00 67.44 91 GLU A N 1
ATOM 750 C CA . GLU A 1 91 ? -3.333 18.587 -2.957 1.00 67.44 91 GLU A CA 1
ATOM 751 C C . GLU A 1 91 ? -3.152 19.115 -4.396 1.00 67.44 91 GLU A C 1
ATOM 753 O O . GLU A 1 91 ? -2.035 19.460 -4.781 1.00 67.44 91 GLU A O 1
ATOM 758 N N . LEU A 1 92 ? -4.245 19.188 -5.168 1.00 53.38 92 LEU A N 1
ATOM 759 C CA . LEU A 1 92 ? -4.348 19.799 -6.499 1.00 53.38 92 LEU A CA 1
ATOM 760 C C . LEU A 1 92 ? -4.937 21.211 -6.399 1.00 53.38 92 LEU A C 1
ATOM 762 O O . LEU A 1 92 ? -4.490 22.074 -7.186 1.00 53.38 92 LEU A O 1
#

Organism: NCBI:txid133412

=== Feature glossary ===
Each block in this record encodes a different view of the same protein. In brief:

Predicted aligned error. PAE(i, j) answers: if I align the predicted and true structures on residue i, how far off (in Å) do I expect residue j to be? A block-diagonal PAE matrix with low values on the blocks and high values off-diagonal is the signature of a multi-domain protein with confidently predicted domains but uncertain inter-domain orientation.

Contact-map, Ramachandran, and PAE plots. Plot images: a contact map (which residues are close in 3D, as an N×N binary image), a Ramachandran scatter (backbone torsion angles, revealing secondary-structure composition at a glance), and — for AlphaFold structures — a PAE heatmap (pairwise prediction confidence).

Backbone torsions (φ/ψ). φ (phi) and ψ (psi) are the two rotatable backbone dihedrals per residue: φ is the C(i-1)–N–Cα–C torsion, ψ is the N–Cα–C–N(i+1) torsion, both in degrees on (−180°, 180°]. α-helical residues cluster near (−60°, −45°); β-strand residues near (−120°, +130°). A Ramachandran plot is simply a scatter of (φ, ψ) for every residue.

Foldseek 3Di. A 3Di character summarizes, for each residue, the relative orientation of the Cα frame of its nearest spatial neighbor. Because it encodes fold topology rather than chemistry, 3Di alignments detect remote structural similarity that sequence alignment misses.

Radius of gyration, Cα contacts, bounding box. Three whole-structure scalars: the radius of gyration (RMS distance of Cα from centroid, in Å), the count of Cα–Cα contacts (pairs closer than 8 Å and separated by more than four residues in sequence — i.e. tertiary, not local, contacts), and the bounding-box dimensions. Together they distinguish compact globular folds from extended fibres or disordered chains.

Sequence. Sequence gives the chain of amino acids in standard one-letter code (A=alanine, C=cysteine, …, Y=tyrosine), read N→C. It is the only feature that is directly encoded by the gene; all structural features are derived from the folded form of this sequence.

mmCIF coordinates. Atomic coordinates in PDBx/mmCIF format — the same representation the Protein Data Bank distributes. Each line of the _atom_site loop places one backbone atom in Cartesian space (units: ångströms, origin: arbitrary).

Secondary structure (3-state, P-SEA). Three-state secondary structure (P-SEA) collapses the eight DSSP classes into helix (a), strand (b), and coil (c). P-SEA assigns these from Cα geometry alone — distances and angles — without requiring backbone oxygens, so it works on any Cα trace.

InterPro / GO / CATH / organism. Functional annotations link the protein to curated databases. InterPro entries identify conserved domains and families by matching the sequence against member-database signatures (Pfam, PROSITE, CDD, …). Gene Ontology (GO) terms describe molecular function, biological process, and cellular component in a controlled vocabulary. CATH places the structure in a hierarchical fold classification (Class/Architecture/Topology/Homologous-superfamily). The organism is the source species.

B-factor. B-factor (Debye–Waller factor) reflects atomic displacement in the crystal lattice. It is an experimental observable (units Å²), not a prediction; low values mean the atom is pinned down, high values mean it moves or is heterogeneous across the crystal.

Rendered structure images. Structure images are PyMOL renders from six orthogonal camera directions. Cartoon representation draws helices as coils and strands as arrows; sticks shows the backbone as bonds; surface shows the solvent-excluded envelope. Rainbow coloring maps sequence position to hue (blue→red, N→C); chain coloring assigns a distinct color per polypeptide.

Solvent-accessible surface area. Solvent-accessible surface area (SASA) is the area in Å² traced out by the centre of a 1.4 Å probe sphere (a water molecule) rolled over the protein's van der Waals surface (Shrake–Rupley / Lee–Richards construction). Buried residues have near-zero SASA; fully exposed residues can exceed 200 Å². The total SASA scales roughly with the number of surface residues.

Secondary structure (8-state, DSSP). The SS8 string is DSSP's per-residue secondary-structure call. α-helix (H) means an i→i+4 H-bond ladder; β-strand (E)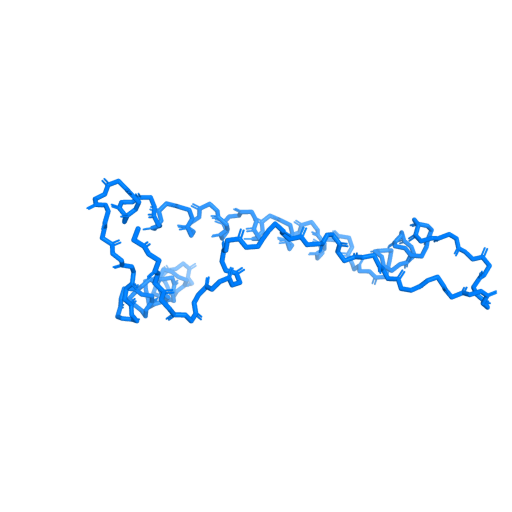 means the residue participates in a β-sheet; 3₁₀ (G) and π (I) are tighter and wider helices; T/S are turns/bends; '-' is loop.

pLDDT. For AlphaFold models, the B-factor field carries pLDDT — the model's own estimate of local accuracy on a 0–100 scale. Regions with pLDDT<50 should be treated as essentially unmodeled; they often correspond to intrinsically disordered segments.

Nearest PDB structures. Nearest PDB neighbors are the top structural matches found by Foldseek when searching this structure against the entire Protein Data Bank. Each hit reports a TM-score (0 to 1; >0.5 almost always implies the same fold) and an E-value. These are *structural* homologs — they may share no detectable sequence similarity.